Protein AF-A0A6N4UX92-F1 (afdb_monomer_lite)

Structure (mmCIF, N/CA/C/O backbone):
data_AF-A0A6N4UX92-F1
#
_entry.id   AF-A0A6N4UX92-F1
#
loop_
_atom_site.group_PDB
_atom_site.id
_atom_site.type_symbol
_atom_site.label_atom_id
_atom_site.label_alt_id
_atom_site.label_comp_id
_atom_site.label_asym_id
_atom_site.label_entity_id
_atom_site.label_seq_id
_atom_site.pdbx_PDB_ins_code
_atom_site.Cartn_x
_atom_site.Cartn_y
_atom_site.Cartn_z
_atom_site.occupancy
_atom_site.B_iso_or_equiv
_atom_site.auth_seq_id
_atom_site.auth_comp_id
_atom_site.auth_asym_id
_atom_site.auth_atom_id
_atom_site.pdbx_PDB_model_num
ATOM 1 N N . MET A 1 1 ? 4.847 12.648 5.846 1.00 48.78 1 MET A N 1
ATOM 2 C CA . MET A 1 1 ? 4.076 12.884 7.090 1.00 48.78 1 MET A CA 1
ATOM 3 C C . MET A 1 1 ? 2.595 12.937 6.755 1.00 48.78 1 MET A C 1
ATOM 5 O O . MET A 1 1 ? 2.164 13.850 6.061 1.00 48.78 1 MET A O 1
ATOM 9 N N . GLY A 1 2 ? 1.860 11.905 7.161 1.00 59.78 2 GLY A N 1
ATOM 10 C CA . GLY A 1 2 ? 0.421 11.775 6.946 1.00 59.78 2 GLY A CA 1
ATOM 11 C C . GLY A 1 2 ? -0.428 12.617 7.908 1.00 59.78 2 GLY A C 1
ATOM 12 O O . GLY A 1 2 ? 0.097 13.161 8.873 1.00 59.78 2 GLY A O 1
ATOM 13 N N . SER A 1 3 ? -1.735 12.720 7.653 1.00 69.88 3 SER A N 1
ATOM 14 C CA . SER A 1 3 ? -2.706 13.454 8.488 1.00 69.88 3 SER A CA 1
ATOM 15 C C . SER A 1 3 ? -3.606 12.547 9.334 1.00 69.88 3 SER A C 1
ATOM 17 O O . SER A 1 3 ? -4.638 13.007 9.822 1.00 69.88 3 SER A O 1
ATOM 19 N N . GLY A 1 4 ? -3.284 11.257 9.428 1.00 70.69 4 GLY A N 1
ATOM 20 C CA . GLY A 1 4 ? -4.113 10.284 10.132 1.00 70.69 4 GLY A CA 1
ATOM 21 C C . GLY A 1 4 ? -3.916 10.272 11.649 1.00 70.69 4 GLY A C 1
ATOM 22 O O . GLY A 1 4 ? -2.913 10.765 12.162 1.00 70.69 4 GLY A O 1
ATOM 23 N N . THR A 1 5 ? -4.894 9.721 12.370 1.00 78.19 5 THR A N 1
ATOM 24 C CA . THR A 1 5 ? -4.918 9.693 13.845 1.00 78.19 5 THR A CA 1
ATOM 25 C C . THR A 1 5 ? -4.099 8.559 14.465 1.00 78.19 5 THR A C 1
ATOM 27 O O . THR A 1 5 ? -3.856 8.580 15.671 1.00 78.19 5 THR A O 1
ATOM 30 N N . GLY A 1 6 ? -3.711 7.566 13.663 1.00 84.25 6 GLY A N 1
ATOM 31 C CA . GLY A 1 6 ? -2.931 6.405 14.078 1.00 84.25 6 GLY A CA 1
ATOM 32 C C . GLY A 1 6 ? -1.464 6.478 13.659 1.00 84.25 6 GLY A C 1
ATOM 33 O O . GLY A 1 6 ? -0.946 7.522 13.260 1.00 84.25 6 GLY A O 1
ATOM 34 N N . SER A 1 7 ? -0.790 5.335 13.719 1.00 88.56 7 SER A N 1
ATOM 35 C CA . SER A 1 7 ? 0.542 5.135 13.153 1.00 88.56 7 SER A CA 1
ATOM 36 C C . SER A 1 7 ? 0.489 4.097 12.036 1.00 88.56 7 SER A C 1
ATOM 38 O O . SER A 1 7 ? -0.356 3.201 12.027 1.00 88.56 7 SER A O 1
ATOM 40 N N . GLY A 1 8 ? 1.396 4.234 11.070 1.00 90.69 8 GLY A N 1
ATOM 41 C CA . GLY A 1 8 ? 1.509 3.315 9.947 1.00 90.69 8 GLY A CA 1
ATOM 42 C C . GLY A 1 8 ? 2.960 2.960 9.665 1.00 90.69 8 GLY A C 1
ATOM 43 O O . GLY A 1 8 ? 3.855 3.787 9.848 1.00 90.69 8 GLY A O 1
ATOM 44 N N . ARG A 1 9 ? 3.191 1.732 9.208 1.00 92.38 9 ARG A N 1
ATOM 45 C CA . ARG A 1 9 ? 4.492 1.269 8.717 1.00 92.38 9 ARG A CA 1
ATOM 46 C C . ARG A 1 9 ? 4.302 0.540 7.395 1.00 92.38 9 ARG A C 1
ATOM 48 O O . ARG A 1 9 ? 3.353 -0.222 7.245 1.00 92.38 9 ARG A O 1
ATOM 55 N N . ALA A 1 10 ? 5.230 0.758 6.470 1.00 93.88 10 ALA A N 1
ATOM 56 C CA . ALA A 1 10 ? 5.325 0.010 5.227 1.00 93.88 10 ALA A CA 1
ATOM 57 C C . ALA A 1 10 ? 6.738 -0.566 5.083 1.00 93.88 10 ALA A C 1
ATOM 59 O O . ALA A 1 10 ? 7.717 0.173 5.198 1.00 93.88 10 ALA A O 1
ATOM 60 N N . SER A 1 11 ? 6.843 -1.867 4.833 1.00 94.06 11 SER A N 1
ATOM 61 C CA . SER A 1 11 ? 8.070 -2.536 4.399 1.00 94.06 11 SER A CA 1
ATOM 62 C C . SER A 1 11 ? 7.920 -2.884 2.926 1.00 94.06 11 SER A C 1
ATOM 64 O O . SER A 1 11 ? 7.046 -3.660 2.557 1.00 94.06 11 SER A O 1
ATOM 66 N N . ILE A 1 12 ? 8.748 -2.270 2.083 1.00 95.19 12 ILE A N 1
ATOM 67 C CA . ILE A 1 12 ? 8.687 -2.383 0.623 1.00 95.19 12 ILE A CA 1
ATOM 68 C C . ILE A 1 12 ? 9.890 -3.196 0.143 1.00 95.19 12 ILE A C 1
ATOM 70 O O . ILE A 1 12 ? 10.993 -3.012 0.659 1.00 95.19 12 ILE A O 1
ATOM 74 N N . GLY A 1 13 ? 9.688 -4.061 -0.847 1.00 93.25 13 GLY A N 1
ATOM 75 C CA . GLY A 1 13 ? 10.760 -4.807 -1.500 1.00 93.25 13 GLY A CA 1
ATOM 76 C C . GLY A 1 13 ? 10.363 -5.296 -2.889 1.00 93.25 13 GLY A C 1
ATOM 77 O O . GLY A 1 13 ? 9.195 -5.223 -3.273 1.00 93.25 13 GLY A O 1
ATOM 78 N N . ALA A 1 14 ? 11.339 -5.798 -3.637 1.00 93.75 14 ALA A N 1
ATOM 79 C CA . ALA A 1 14 ? 11.138 -6.421 -4.938 1.00 93.75 14 ALA A CA 1
ATOM 80 C C . ALA A 1 1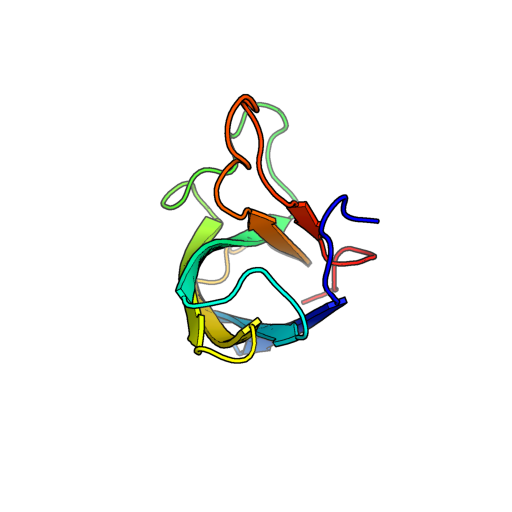4 ? 11.870 -7.763 -5.022 1.00 93.75 14 ALA A C 1
ATOM 82 O O . ALA A 1 14 ? 12.912 -7.957 -4.393 1.00 93.75 14 ALA A O 1
ATOM 83 N N . ASP A 1 15 ? 11.321 -8.689 -5.803 1.00 90.69 15 ASP A N 1
ATOM 84 C CA . ASP A 1 15 ? 11.896 -10.002 -6.067 1.00 90.69 15 ASP A CA 1
ATOM 85 C C . ASP A 1 15 ? 11.752 -10.389 -7.546 1.00 90.69 15 ASP A C 1
ATOM 87 O O . ASP A 1 15 ? 10.693 -10.746 -8.062 1.00 90.69 15 ASP A O 1
ATOM 91 N N . GLY A 1 16 ? 12.866 -10.323 -8.275 1.00 87.62 16 GLY A N 1
ATOM 92 C CA . GLY A 1 16 ? 12.883 -10.645 -9.700 1.00 87.62 16 GLY A CA 1
ATOM 93 C C . GLY A 1 16 ? 11.953 -9.733 -10.504 1.00 87.62 16 GLY A C 1
ATOM 94 O O . GLY A 1 16 ? 12.326 -8.616 -10.843 1.00 87.62 16 GLY A O 1
ATOM 95 N N . SER A 1 17 ? 10.761 -10.227 -10.843 1.00 92.00 17 SER A N 1
ATOM 96 C CA . SER A 1 17 ? 9.766 -9.527 -11.662 1.00 92.00 17 SER A CA 1
ATOM 97 C C . SER A 1 17 ? 8.577 -8.960 -10.879 1.00 92.00 17 SER A C 1
ATOM 99 O O . SER A 1 17 ? 7.603 -8.537 -11.505 1.00 92.00 17 SER A O 1
ATOM 101 N N . HIS A 1 18 ? 8.620 -8.941 -9.543 1.00 95.06 18 HIS A N 1
ATOM 102 C CA . HIS A 1 18 ? 7.540 -8.404 -8.711 1.00 95.06 18 HIS A CA 1
ATOM 103 C C . HIS A 1 18 ? 8.043 -7.381 -7.694 1.00 95.06 18 HIS A C 1
ATOM 105 O O . HIS A 1 18 ? 9.202 -7.379 -7.290 1.00 95.06 18 HIS A O 1
ATOM 111 N N . VAL A 1 19 ? 7.139 -6.488 -7.300 1.00 96.44 19 VAL A N 1
ATOM 112 C CA . VAL A 1 19 ? 7.319 -5.548 -6.193 1.00 96.44 19 VAL A CA 1
ATOM 113 C C . VAL A 1 19 ? 6.167 -5.724 -5.217 1.00 96.44 19 VAL A C 1
ATOM 115 O O . VAL A 1 19 ? 5.017 -5.921 -5.621 1.00 96.44 19 VAL A O 1
ATOM 118 N N . GLY A 1 20 ? 6.469 -5.641 -3.929 1.00 97.00 20 GLY A N 1
ATOM 119 C CA . GLY A 1 20 ? 5.504 -5.815 -2.860 1.00 97.00 20 GLY A CA 1
ATOM 120 C C . GLY A 1 20 ? 5.747 -4.869 -1.698 1.00 97.00 20 GLY A C 1
ATOM 121 O O . GLY A 1 20 ? 6.845 -4.347 -1.497 1.00 97.00 20 GLY A O 1
ATOM 122 N N . ALA A 1 21 ? 4.698 -4.657 -0.916 1.00 97.00 21 ALA A N 1
ATOM 123 C CA . ALA A 1 21 ? 4.783 -3.998 0.366 1.00 97.00 21 ALA A CA 1
ATOM 124 C C . ALA A 1 21 ? 3.869 -4.676 1.385 1.00 97.00 21 ALA A C 1
ATOM 126 O O . ALA A 1 21 ? 2.701 -4.943 1.098 1.00 97.00 21 ALA A O 1
ATOM 127 N N . GLU A 1 22 ? 4.388 -4.904 2.587 1.00 97.06 22 GLU A N 1
ATOM 128 C CA . GLU A 1 22 ? 3.564 -5.169 3.761 1.00 97.06 22 GLU A CA 1
ATOM 129 C C . GLU A 1 22 ? 3.288 -3.839 4.458 1.00 97.06 22 GLU A C 1
ATOM 131 O O . GLU A 1 22 ? 4.195 -3.052 4.736 1.00 97.06 22 GLU A O 1
ATOM 136 N N . VAL A 1 23 ? 2.013 -3.566 4.705 1.00 96.94 23 VAL A N 1
ATOM 137 C CA . VAL A 1 23 ? 1.536 -2.318 5.288 1.00 96.94 23 VAL A CA 1
ATOM 138 C C . VAL A 1 23 ? 0.773 -2.647 6.553 1.00 96.94 23 VAL A C 1
ATOM 140 O O . VAL A 1 23 ? -0.155 -3.449 6.514 1.00 96.94 23 VAL A O 1
ATOM 143 N N . SER A 1 24 ? 1.141 -2.008 7.659 1.00 95.88 24 SER A N 1
ATOM 144 C CA . SER A 1 24 ? 0.454 -2.136 8.944 1.00 95.88 24 SER A CA 1
ATOM 145 C C . SER A 1 24 ? -0.028 -0.781 9.444 1.00 95.88 24 SER A C 1
ATOM 147 O O . SER A 1 24 ? 0.675 0.224 9.310 1.00 95.88 24 SER A O 1
ATOM 149 N N . LEU A 1 25 ? -1.227 -0.766 10.025 1.00 95.12 25 LEU A N 1
ATOM 150 C CA . LEU A 1 25 ? -1.795 0.362 10.755 1.00 95.12 25 LEU A CA 1
ATOM 151 C C . LEU A 1 25 ? -2.049 -0.034 12.208 1.00 95.12 25 LEU A C 1
ATOM 153 O O . LEU A 1 25 ? -2.448 -1.163 12.494 1.00 95.12 25 LEU A O 1
ATOM 157 N N . GLN A 1 26 ? -1.840 0.918 13.112 1.00 94.56 26 GLN A N 1
ATOM 158 C CA . GLN A 1 26 ? -2.155 0.804 14.533 1.00 94.56 26 GLN A CA 1
ATOM 159 C C . GLN A 1 26 ? -2.834 2.082 15.012 1.00 94.56 26 GLN A C 1
ATOM 161 O O . GLN A 1 26 ? -2.500 3.180 14.558 1.00 94.56 26 GLN A O 1
ATOM 166 N N . SER A 1 27 ? -3.775 1.945 15.947 1.00 92.81 27 SER A N 1
ATOM 167 C CA . SER A 1 27 ? -4.553 3.074 16.480 1.00 92.81 27 SER A CA 1
ATOM 168 C C . SER A 1 27 ? -5.253 3.898 15.386 1.00 92.81 27 SER A C 1
ATOM 170 O O . SER A 1 27 ? -5.504 5.093 15.556 1.00 92.81 27 SER A O 1
ATOM 172 N N . ALA A 1 28 ? -5.531 3.277 14.237 1.00 92.25 28 ALA A N 1
ATOM 173 C CA . ALA A 1 28 ? -6.327 3.864 13.172 1.00 92.25 28 ALA A CA 1
ATOM 174 C C . ALA A 1 28 ? -7.816 3.830 13.555 1.00 92.25 28 ALA A C 1
ATOM 176 O O . ALA A 1 28 ? -8.189 3.341 14.625 1.00 92.25 28 ALA A O 1
ATOM 177 N N . ARG A 1 29 ? -8.694 4.351 12.694 1.00 92.38 29 ARG A N 1
ATOM 178 C CA . ARG A 1 29 ? -10.138 4.247 12.920 1.00 92.38 29 ARG A CA 1
ATOM 179 C C . ARG A 1 29 ? -10.533 2.760 12.982 1.00 92.38 29 ARG A C 1
ATOM 181 O O . ARG A 1 29 ? -10.209 2.049 12.032 1.00 92.38 29 ARG A O 1
ATOM 188 N N . PRO A 1 30 ? -11.204 2.285 14.047 1.00 94.12 30 PRO A N 1
ATOM 189 C CA . PRO A 1 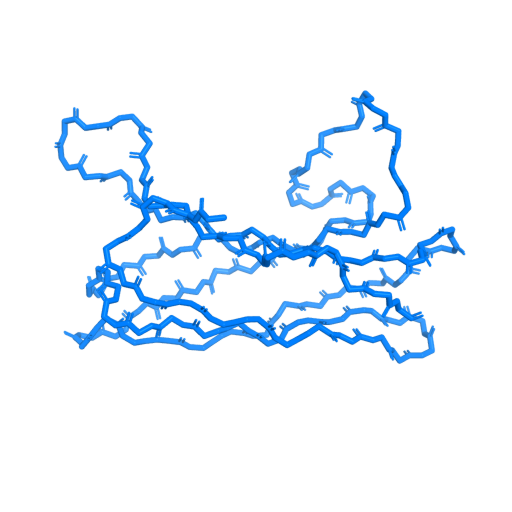30 ? -11.669 0.900 14.128 1.00 94.12 30 PRO A CA 1
ATOM 190 C C . PRO A 1 30 ? -12.733 0.565 13.081 1.00 94.12 30 PRO A C 1
ATOM 192 O O . PRO A 1 30 ? -13.510 1.454 12.720 1.00 94.12 30 PRO A O 1
ATOM 195 N N . ASP A 1 31 ? -12.783 -0.705 12.667 1.00 95.06 31 ASP A N 1
ATOM 196 C CA . ASP A 1 31 ? -13.802 -1.266 11.759 1.00 95.06 31 ASP A CA 1
ATOM 197 C C . ASP A 1 31 ? -13.989 -0.420 10.485 1.00 95.06 31 ASP A C 1
ATOM 199 O O . ASP A 1 31 ? -15.083 0.038 10.144 1.00 95.06 31 ASP A O 1
ATOM 203 N N . ALA A 1 32 ? -12.873 -0.098 9.824 1.00 94.38 32 ALA A N 1
ATOM 204 C CA . ALA A 1 32 ? -12.840 0.834 8.706 1.00 94.38 32 ALA A CA 1
ATOM 205 C C . ALA A 1 32 ? -11.932 0.362 7.566 1.00 94.38 32 ALA A C 1
ATOM 207 O O . ALA A 1 32 ? -10.830 -0.144 7.778 1.00 94.38 32 ALA A O 1
ATOM 208 N N . ASP A 1 33 ? -12.378 0.626 6.338 1.00 95.81 33 ASP A N 1
ATOM 209 C CA . ASP A 1 33 ? -11.620 0.321 5.128 1.00 95.81 33 ASP A CA 1
ATOM 210 C C . ASP A 1 33 ? -10.665 1.455 4.760 1.00 95.81 33 ASP A C 1
ATOM 212 O O . ASP A 1 33 ? -11.073 2.593 4.508 1.00 95.81 33 ASP A O 1
ATOM 216 N N . TYR A 1 34 ? -9.392 1.109 4.638 1.00 95.50 34 TYR A N 1
ATOM 217 C CA . TYR A 1 34 ? -8.336 1.954 4.110 1.00 95.50 34 TYR A CA 1
ATOM 218 C C . TYR A 1 34 ? -7.909 1.451 2.729 1.00 95.50 34 TYR A C 1
ATOM 220 O O . TYR A 1 34 ? -7.710 0.257 2.506 1.00 95.50 34 TYR A O 1
ATOM 228 N N . ARG A 1 35 ? -7.736 2.371 1.782 1.00 96.06 35 ARG A N 1
ATOM 229 C CA . ARG A 1 35 ? -7.229 2.076 0.439 1.00 96.06 35 ARG A CA 1
ATOM 230 C C . ARG A 1 35 ? -5.717 2.202 0.439 1.00 96.06 35 ARG A C 1
ATOM 232 O O . ARG A 1 35 ? -5.190 3.284 0.685 1.00 96.06 35 ARG A O 1
ATOM 239 N N . VAL A 1 36 ? -5.029 1.111 0.140 1.00 97.00 36 VAL A N 1
ATOM 240 C CA . VAL A 1 36 ? -3.570 1.057 0.048 1.00 97.00 36 VAL A CA 1
ATOM 241 C C . VAL A 1 36 ? -3.168 1.056 -1.417 1.00 97.00 36 VAL A C 1
ATOM 243 O O . VAL A 1 36 ? -3.727 0.306 -2.216 1.00 97.00 36 VAL A O 1
ATOM 246 N N . ARG A 1 37 ? -2.184 1.883 -1.768 1.00 97.38 37 ARG A N 1
ATOM 247 C CA . ARG A 1 37 ? -1.584 1.948 -3.100 1.00 97.38 37 ARG A CA 1
ATOM 248 C C . ARG A 1 37 ? -0.074 1.805 -3.000 1.00 97.38 37 ARG A C 1
ATOM 250 O O . ARG A 1 37 ? 0.563 2.564 -2.271 1.00 97.38 37 ARG A O 1
ATOM 257 N N . LEU A 1 38 ? 0.474 0.861 -3.757 1.00 97.06 38 LEU A N 1
ATOM 258 C CA . LEU A 1 38 ? 1.904 0.682 -3.986 1.00 97.06 38 LEU A CA 1
ATOM 259 C C . LEU A 1 38 ? 2.238 1.229 -5.369 1.00 97.06 38 LEU A C 1
ATOM 261 O O . LEU A 1 38 ? 1.679 0.777 -6.366 1.00 97.06 38 LEU A O 1
ATOM 265 N N . ILE A 1 39 ? 3.132 2.209 -5.420 1.00 96.25 39 ILE A N 1
ATOM 266 C CA . ILE A 1 39 ? 3.350 3.036 -6.601 1.00 96.25 39 ILE A CA 1
ATOM 267 C C . ILE A 1 39 ? 4.833 3.044 -6.961 1.00 96.25 39 ILE A C 1
ATOM 269 O O . ILE A 1 39 ? 5.659 3.561 -6.211 1.00 96.25 39 ILE A O 1
ATOM 273 N N . GLN A 1 40 ? 5.168 2.489 -8.119 1.00 96.00 40 GLN A N 1
ATOM 274 C CA . GLN A 1 40 ? 6.538 2.360 -8.626 1.00 96.00 40 GLN A CA 1
ATOM 275 C C . GLN A 1 40 ? 7.003 3.642 -9.313 1.00 96.00 40 GLN A C 1
ATOM 277 O O . GLN A 1 40 ? 6.186 4.341 -9.893 1.00 96.00 40 GLN A O 1
ATOM 282 N N . LEU A 1 41 ? 8.289 3.972 -9.259 1.00 93.94 41 LEU A N 1
ATOM 283 C CA . LEU A 1 41 ? 8.917 5.184 -9.798 1.00 93.94 41 LEU A CA 1
ATOM 284 C C . LEU A 1 41 ? 10.165 4.810 -10.619 1.00 93.94 41 LEU A C 1
ATOM 286 O O . LEU A 1 41 ? 10.794 3.804 -10.293 1.00 93.94 41 LEU A O 1
ATOM 290 N N . PRO A 1 42 ? 10.591 5.623 -11.605 1.00 92.75 42 PRO A N 1
ATOM 291 C CA . PRO A 1 42 ? 9.996 6.882 -12.049 1.00 92.75 42 PRO A CA 1
ATOM 292 C C . PRO A 1 42 ? 8.669 6.674 -12.789 1.00 92.75 42 PRO A C 1
ATOM 294 O O . PRO A 1 42 ? 8.393 5.603 -13.321 1.00 92.75 42 PRO A O 1
ATOM 297 N N . ARG A 1 43 ? 7.835 7.718 -12.822 1.00 91.00 43 ARG A N 1
ATOM 298 C CA . ARG A 1 43 ? 6.589 7.748 -13.604 1.00 91.00 43 ARG A CA 1
ATOM 299 C C . ARG A 1 43 ? 6.475 9.059 -14.375 1.00 91.00 43 ARG A C 1
ATOM 301 O O . ARG A 1 43 ? 6.974 10.077 -13.887 1.00 91.00 43 ARG A O 1
ATOM 308 N N . PRO A 1 44 ? 5.796 9.071 -15.535 1.00 88.50 44 PRO A N 1
ATOM 309 C CA . PRO A 1 44 ? 5.450 10.311 -16.219 1.00 88.50 44 PRO A CA 1
ATOM 310 C C . PRO A 1 44 ? 4.644 11.235 -15.299 1.00 88.50 44 PRO A C 1
ATOM 312 O O . PRO A 1 44 ? 3.738 10.781 -14.607 1.00 88.50 44 PRO A O 1
ATOM 315 N N . SER A 1 45 ? 4.913 12.540 -15.330 1.00 85.50 45 SER A N 1
ATOM 316 C CA . SER A 1 45 ? 4.195 13.524 -14.498 1.00 85.50 45 SER A CA 1
ATOM 317 C C . SER A 1 45 ? 2.704 13.655 -14.832 1.00 85.50 45 SER A C 1
ATOM 319 O O . SER A 1 45 ? 1.938 14.164 -14.019 1.00 85.50 45 SER A O 1
ATOM 321 N N . VAL A 1 46 ? 2.298 13.204 -16.021 1.00 88.12 46 VAL A N 1
ATOM 322 C CA . VAL A 1 46 ? 0.901 13.173 -16.482 1.00 88.12 46 VAL A CA 1
ATOM 323 C C . VAL A 1 46 ? 0.151 11.914 -16.048 1.00 88.12 46 VAL A C 1
ATOM 325 O O . VAL A 1 46 ? -1.067 11.863 -16.194 1.00 88.12 46 VAL A O 1
ATOM 328 N N . ALA A 1 47 ? 0.861 10.890 -15.563 1.00 88.38 47 ALA A N 1
ATOM 329 C CA . ALA A 1 47 ? 0.241 9.648 -15.132 1.00 88.38 47 ALA A CA 1
ATOM 330 C C . ALA A 1 47 ? -0.459 9.850 -13.784 1.00 88.38 47 ALA A C 1
ATOM 332 O O . ALA A 1 47 ? 0.103 10.430 -12.848 1.00 88.38 47 ALA A O 1
ATOM 333 N N . THR A 1 48 ? -1.684 9.343 -13.683 1.00 90.56 48 THR A N 1
ATOM 334 C CA . THR A 1 48 ? -2.400 9.215 -12.416 1.00 90.56 48 THR A CA 1
ATOM 335 C C . THR A 1 48 ? -1.740 8.156 -11.528 1.00 90.56 48 THR A C 1
ATOM 337 O O . THR A 1 48 ? -0.736 7.530 -11.876 1.00 90.56 48 THR A O 1
ATOM 340 N N . CYS A 1 49 ? -2.228 8.046 -10.295 1.00 92.12 49 CYS A N 1
ATOM 341 C CA . CYS A 1 49 ? -1.751 7.061 -9.325 1.00 92.12 49 CYS A CA 1
ATOM 342 C C . CYS A 1 49 ? -2.899 6.142 -8.908 1.00 92.12 49 CYS A C 1
ATOM 344 O O . CYS A 1 49 ? -2.986 5.755 -7.741 1.00 92.12 49 CYS A O 1
ATOM 346 N N . ASP A 1 50 ? -3.828 5.876 -9.817 1.00 93.88 50 ASP A N 1
ATOM 347 C CA . ASP A 1 50 ? -5.011 5.085 -9.533 1.00 93.88 50 ASP A CA 1
ATOM 348 C C . ASP A 1 50 ? -4.682 3.596 -9.632 1.00 93.88 50 ASP A C 1
ATOM 350 O O . ASP A 1 50 ? -3.765 3.170 -10.334 1.00 93.88 50 ASP A O 1
ATOM 354 N N . VAL A 1 51 ? -5.393 2.779 -8.857 1.00 93.38 51 VAL A N 1
ATOM 355 C CA . VAL A 1 51 ? -5.169 1.329 -8.862 1.00 93.38 51 VAL A CA 1
ATOM 356 C C . VAL A 1 51 ? -5.475 0.786 -10.256 1.00 93.38 51 VAL A C 1
ATOM 358 O O . VAL A 1 51 ? -6.573 0.996 -10.766 1.00 93.38 51 VAL A O 1
ATOM 361 N N . GLY A 1 52 ? -4.517 0.065 -10.841 1.00 90.81 52 GLY A N 1
ATOM 362 C CA . GLY A 1 52 ? -4.606 -0.443 -12.211 1.00 90.81 52 GLY A CA 1
ATOM 363 C C . GLY A 1 52 ? -3.851 0.400 -13.240 1.00 90.81 52 GLY A C 1
ATOM 364 O O . GLY A 1 52 ? -3.603 -0.095 -14.340 1.00 90.81 52 GLY A O 1
ATOM 365 N N . ASP A 1 53 ? -3.420 1.616 -12.888 1.00 92.94 53 ASP A N 1
ATOM 366 C CA . ASP A 1 53 ? -2.473 2.368 -13.711 1.00 92.94 53 ASP A CA 1
ATOM 367 C C . ASP A 1 53 ? -1.125 1.623 -13.802 1.00 92.94 53 ASP A C 1
ATOM 369 O O . ASP A 1 53 ? -0.737 0.907 -12.868 1.00 92.94 53 ASP A O 1
ATOM 373 N N . PRO A 1 54 ? -0.356 1.796 -14.895 1.00 92.25 54 PRO A N 1
ATOM 374 C CA . PRO A 1 54 ? 0.967 1.194 -15.023 1.00 92.25 54 PRO A CA 1
ATOM 375 C C . PRO A 1 54 ? 1.876 1.512 -13.826 1.00 92.25 54 PRO A C 1
ATOM 377 O O . PRO A 1 54 ? 2.125 2.673 -13.499 1.00 92.25 54 PRO A O 1
ATOM 380 N N . GLY A 1 55 ? 2.389 0.463 -13.177 1.00 93.12 55 GLY A N 1
ATOM 381 C CA . GLY A 1 55 ? 3.240 0.588 -11.992 1.00 93.12 55 GLY A CA 1
ATOM 382 C C . GLY A 1 55 ? 2.489 0.881 -10.686 1.00 93.12 55 GLY A C 1
ATOM 383 O O . GLY A 1 55 ? 3.139 1.230 -9.699 1.00 93.12 55 GLY A O 1
ATOM 384 N N . VAL A 1 56 ? 1.155 0.744 -10.653 1.00 96.56 56 VAL A N 1
ATOM 385 C CA . VAL A 1 56 ? 0.327 0.982 -9.460 1.00 96.56 56 VAL A CA 1
ATOM 386 C C . VAL A 1 56 ? -0.474 -0.262 -9.075 1.00 96.56 56 VAL A C 1
ATOM 388 O O . VAL A 1 56 ? -1.427 -0.653 -9.748 1.00 96.56 56 VAL A O 1
ATOM 391 N N . ALA A 1 57 ? -0.119 -0.861 -7.940 1.00 97.12 57 ALA A N 1
ATOM 392 C CA . ALA A 1 57 ? -0.880 -1.940 -7.314 1.00 97.12 57 ALA A CA 1
ATOM 393 C C . ALA A 1 57 ? -1.728 -1.399 -6.155 1.00 97.12 57 ALA A C 1
ATOM 395 O O . ALA A 1 57 ? -1.385 -0.389 -5.537 1.00 97.12 57 ALA A O 1
ATOM 396 N N . GLY A 1 58 ? -2.835 -2.074 -5.843 1.00 97.44 58 GLY A N 1
ATOM 397 C CA . GLY A 1 58 ? -3.749 -1.648 -4.787 1.00 97.44 58 GLY A CA 1
ATOM 398 C C . GLY A 1 58 ? -4.288 -2.795 -3.948 1.00 97.44 58 GLY A C 1
ATOM 399 O O . GLY A 1 58 ? -4.407 -3.920 -4.426 1.00 97.44 58 GLY A O 1
ATOM 400 N N . ALA A 1 59 ? -4.631 -2.485 -2.702 1.00 97.50 59 ALA A N 1
ATOM 401 C CA . ALA A 1 59 ? -5.306 -3.389 -1.779 1.00 97.50 59 ALA A CA 1
ATOM 402 C C . ALA A 1 59 ? -6.250 -2.607 -0.852 1.00 97.50 59 ALA A C 1
ATOM 404 O O . ALA A 1 59 ? -6.119 -1.391 -0.689 1.00 97.50 59 ALA A O 1
ATOM 405 N N . VAL A 1 60 ? -7.191 -3.315 -0.229 1.00 97.31 60 VAL A N 1
ATOM 406 C CA . VAL A 1 60 ? -8.001 -2.784 0.874 1.00 97.31 60 VAL A CA 1
ATOM 407 C C . VAL A 1 60 ? -7.459 -3.355 2.177 1.00 97.31 60 VAL A C 1
ATOM 409 O O . VAL A 1 60 ? -7.292 -4.565 2.302 1.00 97.31 60 VAL A O 1
ATOM 412 N N . LEU A 1 61 ? -7.175 -2.476 3.133 1.00 96.94 61 LEU A N 1
ATOM 413 C CA . LEU A 1 61 ? -6.799 -2.816 4.500 1.00 96.94 61 LEU A CA 1
ATOM 414 C C . LEU A 1 61 ? -7.993 -2.500 5.399 1.00 96.94 61 LEU A C 1
ATOM 416 O O . LEU A 1 61 ? -8.372 -1.339 5.526 1.00 96.94 61 LEU A O 1
ATOM 420 N N . HIS A 1 62 ? -8.583 -3.529 5.999 1.00 97.81 62 HIS A N 1
ATOM 421 C CA . HIS A 1 62 ? -9.721 -3.392 6.904 1.00 97.81 62 HIS A CA 1
ATOM 422 C C . HIS A 1 62 ? -9.241 -3.508 8.350 1.00 97.81 62 HIS A C 1
ATOM 424 O O . HIS A 1 62 ? -8.678 -4.538 8.720 1.00 97.81 62 HIS A O 1
ATOM 430 N N . THR A 1 63 ? -9.419 -2.452 9.143 1.00 96.62 63 THR A N 1
ATOM 431 C CA . THR A 1 63 ? -9.010 -2.424 10.553 1.00 96.62 63 THR A CA 1
ATOM 432 C C . THR A 1 63 ? -9.959 -3.224 11.434 1.00 96.62 63 THR A C 1
ATOM 434 O O . THR A 1 63 ? -11.171 -3.195 11.255 1.00 96.62 63 THR A O 1
ATOM 437 N N . ASP A 1 64 ? -9.413 -3.906 12.435 1.00 96.75 64 ASP A N 1
ATOM 438 C CA . ASP A 1 64 ? -10.211 -4.572 13.459 1.00 96.75 64 ASP A CA 1
ATOM 439 C C . ASP A 1 64 ? -10.870 -3.572 14.435 1.00 96.75 64 ASP A C 1
ATOM 441 O O . ASP A 1 64 ? -10.716 -2.347 14.343 1.00 96.75 64 ASP A O 1
ATOM 445 N N . ALA A 1 65 ? -11.597 -4.100 15.424 1.00 95.31 65 ALA A N 1
ATOM 446 C CA . ALA A 1 65 ? -12.242 -3.304 16.470 1.00 95.31 65 ALA A CA 1
ATOM 447 C C . ALA A 1 65 ? -11.252 -2.509 17.353 1.00 95.31 65 ALA A C 1
ATOM 449 O O . ALA A 1 65 ? -11.665 -1.596 18.067 1.00 95.31 65 ALA A O 1
ATOM 450 N N . GLY A 1 66 ? -9.958 -2.840 17.316 1.00 94.56 66 GLY A N 1
ATOM 451 C CA . GLY A 1 66 ? -8.882 -2.106 17.980 1.00 94.56 66 GLY A CA 1
ATOM 452 C C . GLY A 1 66 ? -8.192 -1.073 17.084 1.00 94.56 66 GLY A C 1
ATOM 453 O O . GLY A 1 66 ? -7.251 -0.422 17.538 1.00 94.56 66 GLY A O 1
AT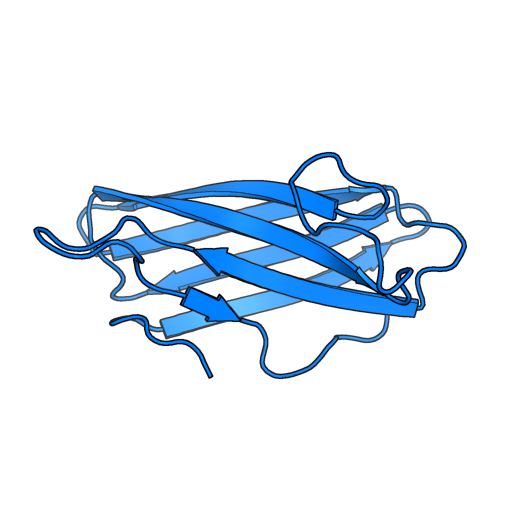OM 454 N N . GLY A 1 67 ? -8.617 -0.914 15.825 1.00 94.38 67 GLY A N 1
ATOM 455 C CA . GLY A 1 67 ? -7.968 -0.011 14.873 1.00 94.38 67 GLY A CA 1
ATOM 456 C C . GLY A 1 67 ? -6.630 -0.539 14.348 1.00 94.38 67 GLY A C 1
ATOM 457 O O . GLY A 1 67 ? -5.778 0.258 13.948 1.00 94.38 67 GLY A O 1
ATOM 458 N N . THR A 1 68 ? -6.421 -1.858 14.384 1.00 96.44 68 THR A N 1
ATOM 459 C CA . THR A 1 68 ? -5.203 -2.522 13.904 1.00 96.44 68 THR A CA 1
ATOM 460 C C . THR A 1 68 ? -5.491 -3.321 12.643 1.00 96.44 68 THR A C 1
ATOM 462 O O . THR A 1 68 ? -6.540 -3.949 12.529 1.00 96.44 68 THR A O 1
ATOM 465 N N . ALA A 1 69 ? -4.564 -3.309 11.686 1.00 97.06 69 ALA A N 1
ATOM 466 C CA . ALA A 1 69 ? -4.588 -4.238 10.561 1.00 97.06 69 ALA A CA 1
ATOM 467 C C . ALA A 1 69 ? -3.259 -4.285 9.814 1.00 97.06 69 ALA A C 1
ATOM 469 O O . ALA A 1 69 ? -2.464 -3.346 9.873 1.00 97.06 69 ALA A O 1
ATOM 470 N N . THR A 1 70 ? -3.074 -5.371 9.065 1.00 97.81 70 THR A N 1
ATOM 471 C CA . THR A 1 70 ? -1.954 -5.570 8.146 1.00 97.81 70 THR A CA 1
ATOM 472 C C . THR A 1 70 ? -2.483 -6.051 6.800 1.00 97.81 70 THR A C 1
ATOM 474 O O . THR A 1 70 ? -3.398 -6.871 6.750 1.00 97.81 70 THR A O 1
ATOM 477 N N . VAL A 1 71 ? -1.903 -5.562 5.706 1.00 98.12 71 VAL A N 1
ATOM 478 C CA . VAL A 1 71 ? -2.173 -6.051 4.351 1.00 98.12 71 VAL A CA 1
ATOM 479 C C . VAL A 1 71 ? -0.878 -6.155 3.560 1.00 98.12 71 VAL A C 1
ATOM 481 O O . VAL A 1 71 ? 0.025 -5.333 3.720 1.00 98.12 71 VAL A O 1
ATOM 484 N N . THR A 1 72 ? -0.810 -7.127 2.658 1.00 97.50 72 THR A N 1
ATOM 485 C CA . THR A 1 72 ? 0.217 -7.173 1.618 1.00 97.50 72 THR A CA 1
ATOM 486 C C . THR A 1 72 ? -0.380 -6.669 0.312 1.00 97.50 72 THR A C 1
ATOM 488 O O . THR A 1 72 ? -1.429 -7.141 -0.124 1.00 97.50 72 THR A O 1
ATOM 491 N N . VAL A 1 73 ? 0.295 -5.717 -0.324 1.00 97.00 73 VAL A N 1
ATOM 492 C CA . VAL A 1 73 ? -0.011 -5.247 -1.678 1.00 97.00 73 VAL A CA 1
ATOM 493 C C . VAL A 1 73 ? 1.173 -5.579 -2.572 1.00 97.00 73 VAL A C 1
ATOM 495 O O . VAL A 1 73 ? 2.312 -5.295 -2.220 1.00 97.00 73 VAL A O 1
ATOM 498 N N . ALA A 1 74 ? 0.922 -6.198 -3.719 1.00 96.44 74 ALA A N 1
ATOM 499 C CA . ALA A 1 74 ? 1.975 -6.584 -4.647 1.00 96.44 74 ALA A CA 1
ATOM 500 C C . ALA A 1 74 ? 1.486 -6.513 -6.092 1.00 96.44 74 ALA A C 1
ATOM 502 O O . ALA A 1 74 ? 0.283 -6.542 -6.362 1.00 96.44 74 ALA A O 1
ATOM 503 N N . GLY A 1 75 ? 2.431 -6.415 -7.017 1.00 95.19 75 GLY A N 1
ATOM 504 C CA . GLY A 1 75 ? 2.163 -6.389 -8.445 1.00 95.19 75 GLY A CA 1
ATOM 505 C C . GLY A 1 75 ? 3.426 -6.629 -9.268 1.00 95.19 75 GLY A C 1
ATOM 506 O O . GLY A 1 75 ? 4.518 -6.759 -8.707 1.00 95.19 75 GLY A O 1
ATOM 507 N N . PRO A 1 76 ? 3.291 -6.694 -10.601 1.00 95.56 76 PRO A N 1
ATOM 508 C CA . PRO A 1 76 ? 4.440 -6.829 -11.485 1.00 95.56 76 PRO A CA 1
ATOM 509 C C . PRO A 1 76 ? 5.367 -5.616 -11.350 1.00 95.56 76 PRO A C 1
ATOM 511 O O . PRO A 1 76 ? 4.904 -4.473 -11.290 1.00 95.56 76 PRO A O 1
ATOM 514 N N . LEU A 1 77 ? 6.674 -5.866 -11.324 1.00 95.12 77 LEU A N 1
ATOM 515 C CA . LEU A 1 77 ? 7.705 -4.835 -11.373 1.00 95.12 77 LEU A CA 1
ATOM 516 C C . LEU A 1 77 ? 7.805 -4.304 -12.809 1.00 95.12 77 LEU A C 1
ATOM 518 O O . LEU A 1 77 ? 8.032 -5.062 -13.752 1.00 95.12 77 LEU A O 1
ATOM 522 N N . SER A 1 78 ? 7.612 -2.999 -12.979 1.00 92.44 78 SER A N 1
ATOM 523 C CA . SER A 1 78 ? 7.807 -2.320 -14.257 1.00 92.44 78 SER A CA 1
ATOM 524 C C . SER A 1 78 ? 9.289 -2.334 -14.621 1.00 92.44 78 SER A C 1
ATOM 526 O O . SER A 1 78 ? 10.134 -2.144 -13.749 1.00 92.44 78 SER A O 1
ATOM 528 N N . SER A 1 79 ? 9.613 -2.512 -15.904 1.00 88.88 79 SER A N 1
ATOM 529 C CA . SER A 1 79 ? 11.004 -2.623 -16.377 1.00 88.88 79 SER A CA 1
ATOM 530 C C . SER A 1 79 ? 11.874 -1.430 -15.995 1.00 88.88 79 SER A C 1
ATOM 532 O O . SER A 1 79 ? 13.073 -1.582 -15.783 1.00 88.88 79 SER A O 1
ATOM 534 N N . ASP A 1 80 ? 11.257 -0.255 -15.904 1.00 89.62 80 ASP A N 1
ATOM 535 C CA . ASP A 1 80 ? 11.959 1.003 -15.675 1.00 89.62 80 ASP A CA 1
ATOM 536 C C . ASP A 1 80 ? 11.909 1.417 -14.197 1.00 89.62 80 ASP A C 1
ATOM 538 O O . ASP A 1 80 ? 12.475 2.446 -13.829 1.00 89.62 80 ASP A O 1
ATOM 542 N N . ALA A 1 81 ? 11.224 0.645 -13.343 1.00 92.94 81 ALA A N 1
ATOM 543 C CA . ALA A 1 81 ? 11.062 0.973 -11.937 1.00 92.94 81 ALA A CA 1
ATOM 544 C C . ALA A 1 81 ? 12.375 0.797 -11.164 1.00 92.94 81 ALA A C 1
ATOM 546 O O . ALA A 1 81 ? 13.004 -0.254 -11.184 1.00 92.94 81 ALA A O 1
ATOM 547 N N . THR A 1 82 ? 12.756 1.838 -10.430 1.00 93.69 82 THR A N 1
ATOM 548 C CA . THR A 1 82 ? 13.941 1.879 -9.556 1.00 93.69 82 THR A CA 1
ATOM 549 C C . THR A 1 82 ? 13.582 2.172 -8.104 1.00 93.69 82 THR A C 1
ATOM 551 O O . THR A 1 82 ? 14.403 1.996 -7.206 1.00 93.69 82 THR A O 1
ATOM 554 N N . GLN A 1 83 ? 12.362 2.648 -7.861 1.00 94.50 83 GLN A N 1
ATOM 555 C CA . GLN A 1 83 ? 11.872 3.012 -6.541 1.00 94.50 83 GLN A CA 1
ATOM 556 C C . GLN A 1 83 ? 10.399 2.632 -6.394 1.00 94.50 83 GLN A C 1
ATOM 558 O O . GLN A 1 83 ? 9.673 2.528 -7.382 1.00 94.50 83 GLN A O 1
ATOM 563 N N . ALA A 1 84 ? 9.925 2.500 -5.160 1.00 95.25 84 ALA A N 1
ATOM 564 C CA . ALA A 1 84 ? 8.505 2.382 -4.861 1.00 95.25 84 ALA A CA 1
ATOM 565 C C . ALA A 1 84 ? 8.099 3.191 -3.629 1.00 95.25 84 ALA A C 1
ATOM 567 O O . ALA A 1 84 ? 8.902 3.523 -2.757 1.00 95.25 84 ALA A O 1
ATOM 568 N N . TRP A 1 85 ? 6.815 3.520 -3.585 1.00 94.56 85 TRP 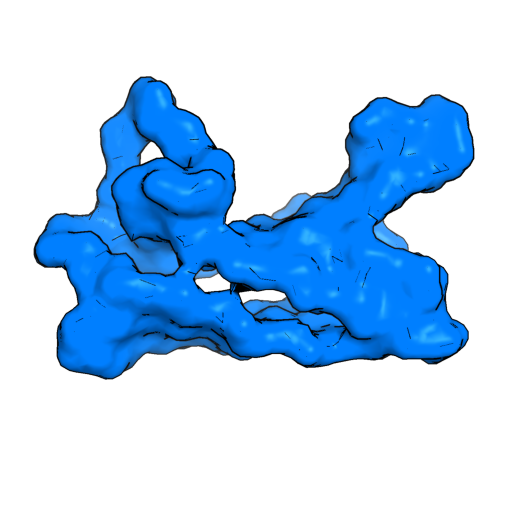A N 1
ATOM 569 C CA . TRP A 1 85 ? 6.202 4.358 -2.569 1.00 94.56 85 TRP A CA 1
ATOM 570 C C . TRP A 1 85 ? 4.841 3.795 -2.170 1.00 94.56 85 TRP A C 1
ATOM 572 O O . TRP A 1 85 ? 4.115 3.284 -3.022 1.00 94.56 85 TRP A O 1
ATOM 582 N N . VAL A 1 86 ? 4.466 3.937 -0.898 1.00 96.31 86 VAL A N 1
ATOM 583 C CA . VAL A 1 86 ? 3.145 3.526 -0.404 1.00 96.31 86 VAL A CA 1
ATOM 584 C C . VAL A 1 86 ? 2.337 4.737 0.045 1.00 96.31 86 VAL A C 1
ATOM 586 O O . VAL A 1 86 ? 2.830 5.595 0.779 1.00 96.31 86 VAL A O 1
ATOM 589 N N . VAL A 1 87 ? 1.070 4.774 -0.369 1.00 95.06 87 VAL A N 1
ATOM 590 C CA . VAL A 1 87 ? 0.047 5.689 0.156 1.00 95.06 87 VAL A CA 1
ATOM 591 C C . VAL A 1 87 ? -1.109 4.869 0.711 1.00 95.06 87 VAL A C 1
ATOM 593 O O . VAL A 1 87 ? -1.563 3.921 0.075 1.00 95.06 87 VAL A O 1
ATOM 596 N N . VAL A 1 88 ? -1.604 5.263 1.878 1.00 95.19 88 VAL A N 1
ATOM 597 C CA . VAL A 1 88 ? -2.786 4.692 2.520 1.00 95.19 88 VAL A CA 1
ATOM 598 C C . VAL A 1 88 ? -3.792 5.806 2.764 1.00 95.19 88 VAL A C 1
ATOM 600 O O . VAL A 1 88 ? -3.455 6.808 3.389 1.00 95.19 88 VAL A O 1
ATOM 603 N N . GLU A 1 89 ? -5.021 5.639 2.291 1.00 94.00 89 GLU A N 1
ATOM 604 C CA . GLU A 1 89 ? -6.101 6.615 2.447 1.00 94.00 89 GLU A CA 1
ATOM 605 C C . GLU A 1 89 ? -7.287 5.993 3.177 1.00 94.00 89 GLU A C 1
ATOM 607 O O . GLU A 1 89 ? -7.845 4.990 2.737 1.00 94.00 89 GLU A O 1
ATOM 612 N N . GLY A 1 90 ? -7.670 6.594 4.298 1.00 92.38 90 GLY A N 1
ATOM 613 C CA . GLY A 1 90 ? -8.813 6.187 5.102 1.00 92.38 90 GLY A CA 1
ATOM 614 C C . GLY A 1 90 ? -10.119 6.856 4.686 1.00 92.38 90 GLY A C 1
ATOM 615 O O . GLY A 1 90 ? -10.134 7.781 3.865 1.00 92.38 90 GLY A O 1
ATOM 616 N N . PRO A 1 91 ? -11.241 6.437 5.291 1.00 87.38 91 PRO A N 1
ATOM 617 C CA . PRO A 1 91 ? -12.528 7.057 5.039 1.00 87.38 91 PRO A CA 1
ATOM 618 C C . PRO A 1 91 ? -12.563 8.473 5.634 1.00 87.38 91 PRO A C 1
ATOM 620 O O . PRO A 1 91 ? -11.992 8.714 6.704 1.00 87.38 91 PRO A O 1
ATOM 623 N N . PRO A 1 92 ? -13.258 9.430 4.995 1.00 84.12 92 PRO A N 1
ATOM 624 C CA . PRO A 1 92 ? -13.463 10.745 5.581 1.00 84.12 92 PRO A CA 1
ATOM 625 C C . PRO A 1 92 ? -14.197 10.648 6.923 1.00 84.12 92 PRO A C 1
ATOM 627 O O . PRO A 1 92 ? -15.136 9.866 7.102 1.00 84.12 92 PRO A O 1
ATOM 630 N N . ALA A 1 93 ? -13.779 11.474 7.883 1.00 78.38 93 ALA A N 1
ATOM 631 C CA . ALA A 1 93 ? -14.573 11.704 9.084 1.00 78.38 93 ALA A CA 1
ATOM 632 C C . ALA A 1 93 ? -15.914 12.373 8.708 1.00 78.38 93 ALA A C 1
ATOM 634 O O . ALA A 1 93 ? -15.980 13.069 7.688 1.00 78.38 93 ALA A O 1
ATOM 635 N N . PRO A 1 94 ? -16.982 12.210 9.513 1.00 79.38 94 PRO A N 1
ATOM 636 C CA . PRO A 1 94 ? -18.252 12.889 9.264 1.00 79.38 94 PRO A CA 1
ATOM 637 C C . PRO A 1 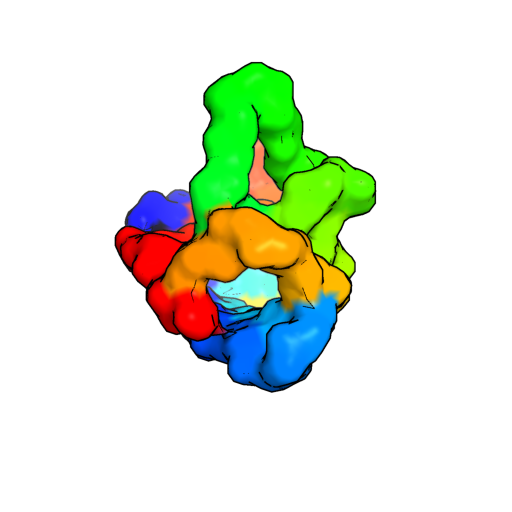94 ? -18.058 14.397 9.033 1.00 79.38 94 PRO A C 1
ATOM 639 O O . PRO A 1 94 ? -17.392 15.073 9.815 1.00 79.38 94 PRO A O 1
ATOM 642 N N . GLY A 1 95 ? -18.605 14.920 7.931 1.00 80.50 95 GLY A N 1
ATOM 643 C CA . GLY A 1 95 ? -18.464 16.331 7.547 1.00 80.50 95 GLY A CA 1
ATOM 644 C C . GLY A 1 95 ? -17.128 16.709 6.886 1.00 80.50 95 GLY A C 1
ATOM 645 O O . GLY A 1 95 ? -16.878 17.893 6.661 1.00 80.50 95 GLY A O 1
ATOM 646 N N . ARG A 1 96 ? -16.261 15.742 6.558 1.00 80.25 96 ARG A N 1
ATOM 647 C CA . ARG A 1 96 ? -15.024 15.955 5.788 1.00 80.25 96 ARG A CA 1
ATOM 648 C C . ARG A 1 96 ? -15.131 15.354 4.386 1.00 80.25 96 ARG A C 1
ATOM 650 O O . ARG A 1 96 ? -15.878 14.412 4.158 1.00 80.25 96 ARG A O 1
ATOM 657 N N . ILE A 1 97 ? -14.339 15.892 3.456 1.00 79.19 97 ILE A N 1
ATOM 658 C CA . ILE A 1 97 ? -14.216 15.379 2.077 1.00 79.19 97 ILE A CA 1
ATOM 659 C C . ILE A 1 97 ? -13.030 14.405 1.950 1.00 79.19 97 ILE A C 1
ATOM 661 O O . ILE A 1 97 ? -13.048 13.511 1.111 1.00 79.19 97 ILE A O 1
ATOM 665 N N . ARG A 1 98 ? -12.000 14.553 2.794 1.00 76.12 98 ARG A N 1
ATOM 666 C CA . ARG A 1 98 ? -10.805 13.694 2.825 1.00 76.12 98 ARG A CA 1
ATOM 667 C C . ARG A 1 98 ? -10.695 12.983 4.170 1.00 76.12 98 ARG A C 1
ATOM 669 O O . ARG A 1 98 ? -11.017 13.581 5.199 1.00 76.12 98 ARG A O 1
ATOM 676 N N . GLY A 1 99 ? -10.273 11.724 4.135 1.00 81.56 99 GLY A N 1
ATOM 677 C CA . GLY A 1 99 ? -9.952 10.938 5.322 1.00 81.56 99 GLY A CA 1
ATOM 678 C C . GLY A 1 99 ? -8.493 11.045 5.724 1.00 81.56 99 GLY A C 1
ATOM 679 O O . GLY A 1 99 ? -7.766 11.930 5.266 1.00 81.56 99 GLY A O 1
ATOM 680 N N . ASP A 1 100 ? -8.093 10.128 6.594 1.00 82.19 100 ASP A N 1
ATOM 681 C CA . ASP A 1 100 ? -6.698 9.939 6.966 1.00 82.19 100 ASP A CA 1
ATOM 682 C C . ASP A 1 100 ? -5.850 9.669 5.723 1.00 82.19 100 ASP A C 1
ATOM 684 O O . ASP A 1 100 ? -6.263 8.934 4.829 1.00 82.19 100 ASP A O 1
ATOM 688 N N . VAL A 1 101 ? -4.639 10.213 5.693 1.00 85.69 101 VAL A N 1
ATOM 689 C CA . VAL A 1 101 ? -3.641 9.870 4.680 1.00 85.69 101 VAL A CA 1
ATOM 690 C C . VAL A 1 101 ? -2.377 9.473 5.413 1.00 85.69 101 VAL A C 1
ATOM 692 O O . VAL A 1 101 ? -1.904 10.248 6.238 1.00 85.69 101 VAL A O 1
ATOM 695 N N . TYR A 1 102 ? -1.819 8.307 5.111 1.00 85.38 102 TYR A N 1
ATOM 696 C CA . TYR A 1 102 ? -0.494 7.876 5.550 1.00 85.38 102 TYR A CA 1
ATOM 697 C C . TYR A 1 102 ? 0.371 7.631 4.321 1.00 85.38 102 TYR A C 1
ATOM 699 O O . TYR A 1 102 ? -0.110 7.161 3.291 1.00 85.38 102 TYR A O 1
ATOM 707 N N . THR A 1 103 ? 1.654 7.953 4.413 1.00 86.06 103 THR A N 1
ATOM 708 C CA . THR A 1 103 ? 2.606 7.705 3.332 1.00 86.06 103 THR A CA 1
ATOM 709 C C . THR A 1 103 ? 3.893 7.149 3.908 1.00 86.06 103 THR A C 1
ATOM 711 O O . THR A 1 103 ? 4.223 7.465 5.052 1.00 86.06 103 THR A O 1
ATOM 714 N N . SER A 1 104 ? 4.649 6.387 3.117 1.00 81.00 104 SER A N 1
ATOM 715 C CA . SER A 1 104 ? 6.061 6.153 3.437 1.00 81.00 104 SER A CA 1
ATOM 716 C C . SER A 1 104 ? 6.797 7.491 3.599 1.00 8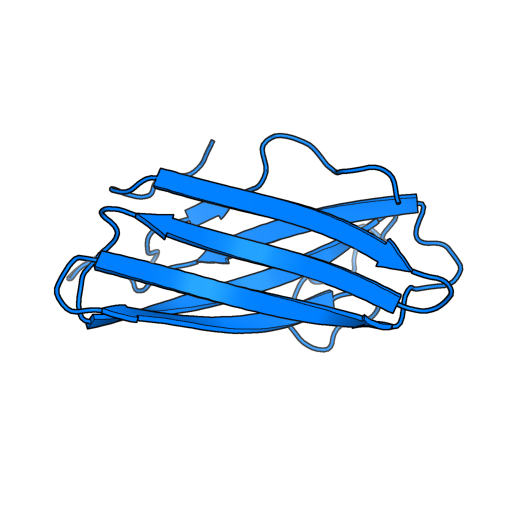1.00 104 SER A C 1
ATOM 718 O O . SER A 1 104 ? 6.354 8.519 3.080 1.00 81.00 104 SER A O 1
ATOM 720 N N . ASP A 1 105 ? 7.898 7.508 4.348 1.00 72.81 105 ASP A N 1
ATOM 721 C CA . ASP A 1 105 ? 8.656 8.745 4.577 1.00 72.81 105 ASP A CA 1
ATOM 722 C C . ASP A 1 105 ? 9.468 9.164 3.342 1.00 72.81 105 ASP A C 1
ATOM 724 O O . ASP A 1 105 ? 9.575 10.350 3.034 1.00 72.81 105 ASP A O 1
ATOM 728 N N . TYR A 1 106 ? 10.007 8.186 2.615 1.00 73.69 106 TYR A N 1
ATOM 729 C CA . TYR A 1 106 ? 10.802 8.350 1.398 1.00 73.69 106 TYR A CA 1
ATOM 730 C C . TYR A 1 106 ? 10.513 7.189 0.428 1.00 73.69 106 TYR A C 1
ATOM 732 O O . TYR A 1 106 ? 10.089 6.118 0.876 1.00 73.69 106 TYR A O 1
ATOM 740 N N . PRO A 1 107 ? 10.708 7.372 -0.893 1.00 80.25 107 PRO A N 1
ATOM 741 C CA . PRO A 1 107 ? 10.683 6.254 -1.829 1.00 80.25 107 PRO A CA 1
ATOM 742 C C . PRO A 1 107 ? 11.785 5.254 -1.483 1.00 80.25 107 PRO A C 1
ATOM 744 O O . PRO A 1 107 ? 12.917 5.651 -1.207 1.00 80.25 107 PRO A O 1
ATOM 747 N N . VAL A 1 108 ? 11.458 3.965 -1.501 1.00 86.44 108 VAL A N 1
ATOM 748 C CA . VAL A 1 108 ? 12.410 2.880 -1.240 1.00 86.44 108 VAL A CA 1
ATOM 749 C C . VAL A 1 108 ? 13.003 2.424 -2.568 1.00 86.44 108 VAL A C 1
ATOM 751 O O . VAL A 1 108 ? 12.250 2.188 -3.510 1.00 86.44 108 VAL A O 1
ATOM 754 N N . THR A 1 109 ? 14.330 2.321 -2.649 1.00 88.50 109 THR A N 1
ATOM 755 C CA . THR A 1 109 ? 15.032 1.738 -3.804 1.00 88.50 109 THR A CA 1
ATOM 756 C C . THR A 1 109 ? 14.714 0.248 -3.914 1.00 88.50 109 THR A C 1
ATOM 758 O O . THR A 1 109 ? 14.736 -0.446 -2.896 1.00 88.50 109 THR A O 1
ATOM 761 N N . LEU A 1 110 ? 14.412 -0.210 -5.129 1.00 83.81 110 LEU A N 1
ATOM 762 C CA . LEU A 1 110 ? 14.038 -1.595 -5.438 1.00 83.81 110 LEU A CA 1
ATOM 763 C C . LEU A 1 110 ? 15.235 -2.453 -5.855 1.00 83.81 110 LEU A C 1
ATOM 765 O O . LEU A 1 110 ? 16.177 -1.893 -6.461 1.00 83.81 110 LEU A O 1
#

Secondary structure (DSSP, 8-state):
----SSEEEEEEEEETTEEEEEEEEES--SS-EEEEEEEEES--TT----TTSTTEEEEEEE--TTS-EEEEEEEEPPTT--EEEEEEEEEEPTT-S-EEEEE-SSPEE-

Sequence (110 aa):
MGSGTGSGRASIGADGSHVGAEVSLQSARPDADYRVRLIQLPRPSVATCDVGDPGVAGAVLHTDAGGTATVTVAGPLSSDATQAWVVVEGPPAPGRIRGDVYTSDYPVTL

Radius of gyration: 13.8 Å; chains: 1; bounding box: 34×27×34 Å

Foldseek 3Di:
DKPFPWDKDWDWDDDDFKIKIKIKTAQGDAQWKKKKKKAFDDDPPPFDQDDPTVRIWIDIWTHHRRRITIDMTMDTDDPPGQWMKMWIFTDCDVPDPGGIIDIDPDTHTD

pLDDT: mean 90.55, std 8.23, range [48.78, 98.12]

Organism: NCBI:txid67081